Protein AF-A0ABD2FH99-F1 (afdb_monomer_lite)

Organism: Pagothenia borchgrevinki (NCBI:txid8213)

Radius of gyration: 20.7 Å; chains: 1; bounding box: 55×33×41 Å

Sequence (122 aa):
MPTQKVCQICKHKIGVASKKCRQCGAKQPYKEKLSKQKEKVAQEWKAMQQKKHSVTNVYDPTNLLLHKWKFLERHPILLLAKRGTNGFAADCLCPWQIETEDGENALLTIKRIYESLLNGKV

Foldseek 3Di:
DDQWDAAPPPRDIDGLPDQADPPPRHGGCVQVVVVVVVVVCVVPVVVVCVVVVDCVVVVVVVLVVLVVCVVVVHWDWDWDWDQDPVAIAIDIDTNDDDPDPVVVVVSVVVRVVVRCVRRVND

Structure (mmCIF, N/CA/C/O backbone):
data_AF-A0ABD2FH99-F1
#
_entry.id   AF-A0ABD2FH99-F1
#
loop_
_atom_site.group_PDB
_atom_site.id
_atom_site.type_symbol
_atom_site.label_atom_id
_atom_site.label_alt_id
_atom_site.label_comp_id
_atom_site.label_asym_id
_atom_site.label_entity_id
_atom_site.label_seq_id
_atom_site.pdbx_PDB_ins_code
_atom_site.Cartn_x
_atom_site.Cartn_y
_atom_site.Cartn_z
_atom_site.occupancy
_atom_site.B_iso_or_equiv
_atom_site.auth_seq_id
_atom_site.auth_comp_id
_atom_site.auth_asym_id
_atom_site.auth_atom_id
_atom_site.pdbx_PDB_model_num
ATOM 1 N N . MET A 1 1 ? -22.764 -15.154 -4.185 1.00 52.16 1 MET A N 1
ATOM 2 C CA . MET A 1 1 ? -22.549 -14.031 -3.237 1.00 52.16 1 MET A CA 1
ATOM 3 C C . MET A 1 1 ? -23.862 -13.278 -3.042 1.00 52.16 1 MET A C 1
ATOM 5 O O . MET A 1 1 ? -24.561 -13.105 -4.035 1.00 52.16 1 MET A O 1
ATOM 9 N N . PRO A 1 2 ? -24.223 -12.840 -1.821 1.00 70.25 2 PRO A N 1
ATOM 10 C CA . PRO A 1 2 ? -25.458 -12.088 -1.594 1.00 70.25 2 PRO A CA 1
ATOM 11 C C . PRO A 1 2 ? -25.423 -10.746 -2.335 1.00 70.25 2 PRO A C 1
ATOM 13 O O . PRO A 1 2 ? -24.480 -9.973 -2.177 1.00 70.25 2 PRO A O 1
ATOM 16 N N . THR A 1 3 ? -26.447 -10.455 -3.135 1.00 84.06 3 THR A N 1
ATOM 17 C CA . THR A 1 3 ? -26.565 -9.206 -3.913 1.00 84.06 3 THR A CA 1
ATOM 18 C C . THR A 1 3 ? -27.219 -8.068 -3.118 1.00 84.06 3 THR A C 1
ATOM 20 O O . THR A 1 3 ? -27.187 -6.906 -3.535 1.00 84.06 3 THR A O 1
ATOM 23 N N . GLN A 1 4 ? -27.767 -8.376 -1.938 1.00 88.50 4 GLN A N 1
ATOM 24 C CA . GLN A 1 4 ? -28.498 -7.445 -1.079 1.00 88.50 4 GLN A CA 1
ATOM 25 C C . GLN A 1 4 ? -27.918 -7.391 0.345 1.00 88.50 4 GLN A C 1
ATOM 27 O O . GLN A 1 4 ? -27.439 -8.389 0.878 1.00 88.50 4 GLN A O 1
ATOM 32 N N . LYS A 1 5 ? -27.981 -6.210 0.967 1.00 86.62 5 LYS A N 1
ATOM 33 C CA . LY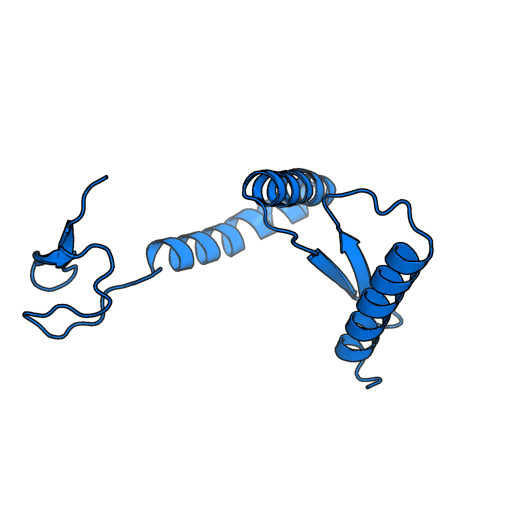S A 1 5 ? -27.693 -5.942 2.386 1.00 86.62 5 LYS A CA 1
ATOM 34 C C . LYS A 1 5 ? -28.862 -5.178 3.003 1.00 86.62 5 LYS A C 1
ATOM 36 O O . LYS A 1 5 ? -29.641 -4.554 2.291 1.00 86.62 5 LYS A O 1
ATOM 41 N N . VAL A 1 6 ? -28.964 -5.161 4.325 1.00 90.50 6 VAL A N 1
ATOM 42 C CA . VAL A 1 6 ? -29.912 -4.281 5.021 1.00 90.50 6 VAL A CA 1
ATOM 43 C C . VAL A 1 6 ? -29.305 -2.90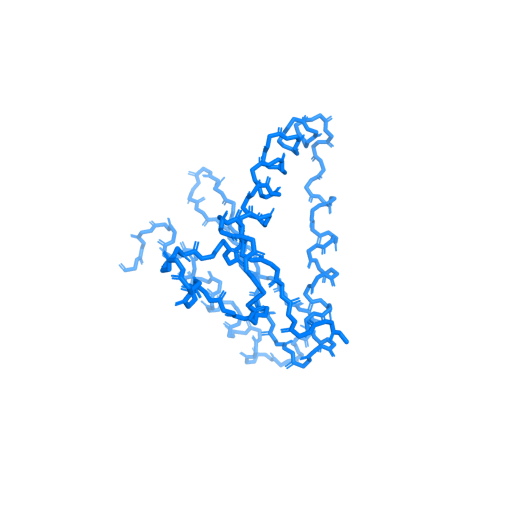5 5.266 1.00 90.50 6 VAL A C 1
ATOM 45 O O . VAL A 1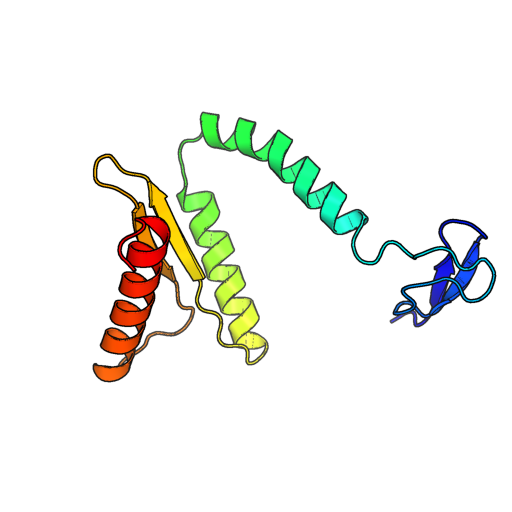 6 ? -28.123 -2.770 5.594 1.00 90.50 6 VAL A O 1
ATOM 48 N N . CYS A 1 7 ? -30.125 -1.870 5.092 1.00 89.06 7 CYS A N 1
ATOM 49 C CA . CYS A 1 7 ? -29.784 -0.511 5.466 1.00 89.06 7 CYS A CA 1
ATOM 50 C C . CYS A 1 7 ? -29.489 -0.455 6.966 1.00 89.06 7 CYS A C 1
ATOM 52 O O . CYS A 1 7 ? -30.287 -0.922 7.774 1.00 89.06 7 CYS A O 1
ATOM 54 N N . GLN A 1 8 ? -28.372 0.158 7.353 1.00 85.50 8 GLN A N 1
ATOM 55 C CA . GLN A 1 8 ? -27.994 0.229 8.769 1.00 85.50 8 GLN A CA 1
ATOM 56 C C . GLN A 1 8 ? -28.975 1.059 9.616 1.00 85.50 8 GLN A C 1
ATOM 58 O O . GLN A 1 8 ? -29.147 0.755 10.795 1.00 85.50 8 GLN A O 1
ATOM 63 N N . ILE A 1 9 ? -29.660 2.029 8.996 1.00 89.62 9 ILE A N 1
ATOM 64 C CA . ILE A 1 9 ? -30.601 2.949 9.650 1.00 89.62 9 ILE A CA 1
ATOM 65 C C . ILE A 1 9 ? -32.026 2.386 9.634 1.00 89.62 9 ILE A C 1
ATOM 67 O O . ILE A 1 9 ? -32.529 1.958 10.663 1.00 89.62 9 ILE A O 1
ATOM 71 N N . CYS A 1 10 ? -32.667 2.323 8.464 1.00 92.38 10 CYS A N 1
ATOM 72 C CA . CYS A 1 10 ? -34.087 1.962 8.357 1.00 92.38 10 CYS A CA 1
ATOM 73 C C . CYS A 1 10 ? -34.345 0.460 8.161 1.00 92.38 10 CYS A C 1
ATOM 75 O O . CYS A 1 10 ? -35.476 0.064 7.908 1.00 92.38 10 CYS A O 1
ATOM 77 N N . LYS A 1 11 ? -33.296 -0.375 8.195 1.00 92.19 11 LYS A N 1
ATOM 78 C CA . LYS A 1 11 ? -33.359 -1.841 8.028 1.00 92.19 11 LYS A CA 1
ATOM 79 C C . LYS A 1 11 ? -33.996 -2.338 6.720 1.00 92.19 11 LYS A C 1
ATOM 81 O O . LYS A 1 11 ? -34.175 -3.537 6.547 1.00 92.19 11 LYS A O 1
ATOM 86 N N . HIS A 1 12 ? -34.253 -1.457 5.753 1.00 92.50 12 HIS A N 1
ATOM 87 C CA . HIS A 1 12 ? -34.755 -1.834 4.432 1.00 92.50 12 HIS A CA 1
ATOM 88 C C . HIS A 1 12 ? -33.688 -2.569 3.603 1.00 92.50 12 HIS A C 1
ATOM 90 O O . HIS A 1 12 ? -32.501 -2.235 3.680 1.00 92.50 12 HIS A O 1
ATOM 96 N N . LYS A 1 13 ? -34.093 -3.546 2.781 1.00 92.50 13 LYS A N 1
ATOM 97 C CA . LYS A 1 13 ? -33.178 -4.272 1.884 1.00 92.50 13 LYS A CA 1
ATOM 98 C C . LYS A 1 13 ? -32.700 -3.349 0.759 1.00 92.50 13 LYS A C 1
ATOM 100 O O . LYS A 1 13 ? -33.491 -2.711 0.079 1.00 92.50 13 LYS A O 1
ATOM 105 N N . ILE A 1 14 ? -31.392 -3.271 0.557 1.00 91.06 14 ILE A N 1
ATOM 106 C CA . ILE A 1 14 ? -30.737 -2.450 -0.466 1.00 91.06 14 ILE A CA 1
ATOM 107 C C . ILE A 1 14 ? -29.644 -3.263 -1.163 1.00 91.06 14 ILE A C 1
ATOM 109 O O . ILE A 1 14 ? -29.171 -4.264 -0.631 1.00 91.06 14 ILE A O 1
ATOM 113 N N . GLY A 1 15 ? -29.190 -2.831 -2.339 1.00 87.19 15 GLY A N 1
ATOM 114 C CA . GLY A 1 15 ? -28.061 -3.476 -3.012 1.00 87.19 15 GLY A CA 1
ATOM 115 C C . GLY A 1 15 ? -26.774 -3.370 -2.186 1.00 87.19 15 GLY A C 1
ATOM 116 O O . GLY A 1 15 ? -26.517 -2.352 -1.534 1.00 87.19 15 GLY A O 1
ATOM 117 N N . VAL A 1 16 ? -25.920 -4.395 -2.232 1.00 81.81 16 VAL A N 1
ATOM 118 C CA . VAL A 1 16 ? -24.628 -4.381 -1.513 1.00 81.81 16 VAL A CA 1
ATOM 119 C C . VAL A 1 16 ? -23.745 -3.189 -1.906 1.00 81.81 16 VAL A C 1
ATOM 121 O O . VAL A 1 16 ? -23.126 -2.568 -1.038 1.00 81.81 16 VAL A O 1
ATOM 124 N N . ALA A 1 17 ? -23.785 -2.790 -3.180 1.00 81.50 17 ALA A N 1
ATOM 125 C CA . ALA A 1 17 ? -23.064 -1.635 -3.720 1.00 81.50 17 ALA A CA 1
ATOM 126 C C . ALA A 1 17 ? -23.746 -0.278 -3.442 1.00 81.50 17 ALA A C 1
ATOM 128 O O . ALA A 1 17 ? -23.152 0.775 -3.684 1.00 81.50 17 ALA A O 1
ATOM 129 N N . SER A 1 18 ? -24.980 -0.263 -2.922 1.00 84.62 18 SER A N 1
ATOM 130 C CA . SER A 1 18 ? -25.710 0.980 -2.663 1.00 84.62 18 SER A CA 1
ATOM 131 C C . SER A 1 18 ? -25.011 1.801 -1.571 1.00 84.62 18 SER A C 1
ATOM 133 O O . SER A 1 18 ? -24.882 1.363 -0.421 1.00 84.62 18 SER A O 1
ATOM 135 N N . LYS A 1 19 ? -24.555 3.003 -1.954 1.00 84.44 19 LYS A N 1
ATOM 136 C CA . LYS A 1 19 ? -23.890 3.997 -1.087 1.00 84.44 19 LYS A CA 1
ATOM 137 C C . LYS A 1 19 ? -24.871 4.914 -0.354 1.00 84.44 19 LYS A C 1
ATOM 139 O O . LYS A 1 19 ? -24.481 5.582 0.594 1.00 84.44 19 LYS A O 1
ATOM 144 N N . LYS A 1 20 ? -26.133 4.953 -0.777 1.00 88.19 20 LYS A N 1
ATOM 145 C CA . LYS A 1 20 ? -27.248 5.625 -0.097 1.00 88.19 20 LYS A CA 1
ATOM 146 C C . LYS A 1 20 ? -28.442 4.680 -0.065 1.00 88.19 20 LYS A C 1
ATOM 148 O O . LYS A 1 20 ? -28.628 3.893 -0.995 1.00 88.19 20 LYS A O 1
ATOM 153 N N . CYS A 1 21 ? -29.223 4.734 1.007 1.00 90.81 21 CYS A N 1
ATOM 154 C CA . CYS A 1 21 ? -30.498 4.037 1.061 1.00 90.81 21 CYS A CA 1
ATOM 155 C C . CYS A 1 21 ? -31.496 4.755 0.151 1.00 90.81 21 CYS A C 1
ATOM 157 O O . CYS A 1 21 ? -31.659 5.965 0.273 1.00 90.81 21 CYS A O 1
ATOM 159 N N . ARG A 1 22 ? -32.172 4.016 -0.733 1.00 88.94 22 ARG A N 1
ATOM 160 C CA . ARG A 1 22 ? -33.232 4.582 -1.582 1.00 88.94 22 ARG A CA 1
ATOM 161 C C . ARG A 1 22 ? -34.478 4.975 -0.781 1.00 88.94 22 ARG A C 1
ATOM 163 O O . ARG A 1 22 ? -35.191 5.863 -1.209 1.00 88.94 22 ARG A O 1
ATOM 170 N N . GLN A 1 23 ? -34.684 4.352 0.382 1.00 91.56 23 GLN A N 1
ATOM 171 C CA . GLN A 1 23 ? -35.850 4.588 1.232 1.00 91.56 23 GLN A CA 1
ATOM 172 C C . GLN A 1 23 ? -35.665 5.773 2.185 1.00 91.56 23 GLN A C 1
ATOM 174 O O . GLN A 1 23 ? -36.484 6.676 2.207 1.00 91.56 23 GLN A O 1
ATOM 179 N N . CYS A 1 24 ? -34.594 5.784 2.988 1.00 91.88 24 CYS A N 1
ATOM 180 C CA . CYS A 1 24 ? -34.383 6.834 3.996 1.00 91.88 24 CYS A CA 1
ATOM 181 C C . CYS A 1 24 ? -33.318 7.871 3.608 1.00 91.88 24 CYS A C 1
ATOM 183 O O . CYS A 1 24 ? -32.942 8.699 4.431 1.00 91.88 24 CYS A O 1
ATOM 185 N N . GLY A 1 25 ? -32.730 7.782 2.411 1.00 87.00 25 GLY A N 1
ATOM 186 C CA . GLY A 1 25 ? -31.676 8.696 1.948 1.00 87.00 25 GLY A CA 1
ATOM 187 C C . GLY A 1 25 ? -30.320 8.558 2.657 1.00 87.00 25 GLY A C 1
ATOM 188 O O . GLY A 1 25 ? -29.316 9.088 2.171 1.00 87.00 25 GLY A O 1
ATOM 189 N N . ALA A 1 26 ? -30.245 7.811 3.766 1.00 87.12 26 ALA A N 1
ATOM 190 C CA . ALA A 1 26 ? -29.042 7.710 4.584 1.00 87.12 26 ALA A CA 1
ATOM 191 C C . ALA A 1 26 ? -27.853 7.143 3.796 1.00 87.12 26 ALA A C 1
ATOM 193 O O . ALA A 1 26 ? -27.944 6.069 3.178 1.00 87.12 26 ALA A O 1
ATOM 194 N N . LYS A 1 27 ? -26.708 7.837 3.863 1.00 85.06 27 LYS A N 1
ATOM 195 C CA . LYS A 1 27 ? -25.430 7.330 3.347 1.00 85.06 27 LYS A CA 1
ATOM 196 C C . LYS A 1 27 ? -25.105 6.016 4.053 1.00 85.06 27 LYS A C 1
ATOM 198 O O . LYS A 1 27 ? -25.110 5.926 5.274 1.00 85.06 27 LYS A O 1
ATOM 203 N N . GLN A 1 28 ? -24.864 4.982 3.264 1.00 83.38 28 GLN A N 1
ATOM 204 C CA . GLN A 1 28 ? -24.465 3.683 3.767 1.00 83.38 28 GLN A CA 1
ATOM 205 C C . GLN A 1 28 ? -22.965 3.701 4.037 1.00 83.38 28 GLN A C 1
ATOM 207 O O . GLN A 1 28 ? -22.207 4.172 3.182 1.00 83.38 28 GLN A O 1
ATOM 212 N N . PRO A 1 29 ? -22.518 3.156 5.175 1.00 72.50 29 PRO A N 1
ATOM 213 C CA . PRO A 1 29 ? -21.103 3.050 5.465 1.00 72.50 29 PRO A CA 1
ATOM 214 C C . PRO A 1 29 ? -20.449 2.119 4.445 1.00 72.50 29 PRO A C 1
ATOM 216 O O . PRO A 1 29 ? -20.573 0.899 4.506 1.00 72.50 29 PRO A O 1
ATOM 219 N N . TYR A 1 30 ? -19.764 2.702 3.464 1.00 64.25 30 TYR A N 1
ATOM 220 C CA . TYR A 1 30 ? -19.115 1.937 2.399 1.00 64.25 30 TYR A CA 1
ATOM 221 C C . TYR A 1 30 ? -17.885 1.180 2.928 1.00 64.25 30 TYR A C 1
ATOM 223 O O . TYR A 1 30 ? -17.459 0.201 2.325 1.00 64.25 30 TYR A O 1
ATOM 231 N N . LYS A 1 31 ? -17.317 1.625 4.061 1.00 64.75 31 LYS A N 1
ATOM 232 C CA . LYS A 1 31 ? -16.054 1.127 4.627 1.00 64.75 31 LYS A CA 1
ATOM 233 C C . LYS A 1 31 ? -15.938 1.308 6.148 1.00 64.75 31 LYS A C 1
ATOM 235 O O . LYS A 1 31 ? -14.832 1.263 6.664 1.00 64.75 31 LYS A O 1
ATOM 240 N N . GLU A 1 32 ? -17.028 1.515 6.888 1.00 68.56 32 GLU A N 1
ATOM 241 C CA . GLU A 1 32 ? -16.937 1.796 8.337 1.00 68.56 32 GLU A CA 1
ATOM 242 C C . GLU A 1 32 ? -16.321 0.629 9.114 1.00 68.56 32 GLU A C 1
ATOM 244 O O . GLU A 1 32 ? -15.479 0.846 9.975 1.00 68.56 32 GLU A O 1
ATOM 249 N N . LYS A 1 33 ? -16.632 -0.619 8.734 1.00 70.31 33 LYS A N 1
ATOM 250 C CA . LYS A 1 33 ? -15.954 -1.800 9.288 1.00 70.31 33 LYS A CA 1
ATOM 251 C C . LYS A 1 33 ? -14.444 -1.765 9.028 1.00 70.31 33 LYS A C 1
ATOM 253 O O . LYS A 1 33 ? -13.679 -2.063 9.934 1.00 70.31 33 LYS A O 1
ATOM 258 N N . LEU A 1 34 ? -14.021 -1.357 7.829 1.00 74.62 34 LEU A N 1
ATOM 259 C CA . LEU A 1 34 ? -12.604 -1.217 7.487 1.00 74.62 34 LEU A CA 1
ATOM 260 C C . LEU A 1 34 ? -11.947 -0.047 8.240 1.00 74.62 34 LEU A C 1
ATOM 262 O O . LEU A 1 34 ? -10.814 -0.186 8.675 1.00 74.62 34 LEU A O 1
ATOM 266 N N . SER A 1 35 ? -12.641 1.081 8.425 1.00 73.75 35 SER A N 1
ATOM 267 C CA . SER A 1 35 ? -12.152 2.209 9.240 1.00 73.75 35 SER A CA 1
ATOM 268 C C . SER A 1 35 ? -11.942 1.782 10.688 1.00 73.75 35 SER A C 1
ATOM 270 O O . SER A 1 35 ? -10.836 1.884 11.204 1.00 73.75 35 SER A O 1
ATOM 272 N N . LYS A 1 36 ? -12.963 1.163 11.288 1.00 77.38 36 LYS A N 1
ATOM 273 C CA . LYS A 1 36 ? -12.901 0.611 12.646 1.00 77.38 36 LYS A CA 1
ATOM 274 C C . LYS A 1 36 ? -11.792 -0.436 12.784 1.00 77.38 36 LYS A C 1
ATOM 276 O O . LYS A 1 36 ? -11.120 -0.490 13.805 1.00 77.38 36 LYS A O 1
ATOM 281 N N . GLN A 1 37 ? -11.567 -1.261 11.758 1.00 75.31 37 GLN A N 1
ATOM 282 C CA . GLN A 1 37 ? -10.438 -2.197 11.728 1.00 75.31 37 GLN A CA 1
ATOM 283 C C . GLN A 1 37 ? -9.087 -1.472 11.683 1.00 75.31 37 GLN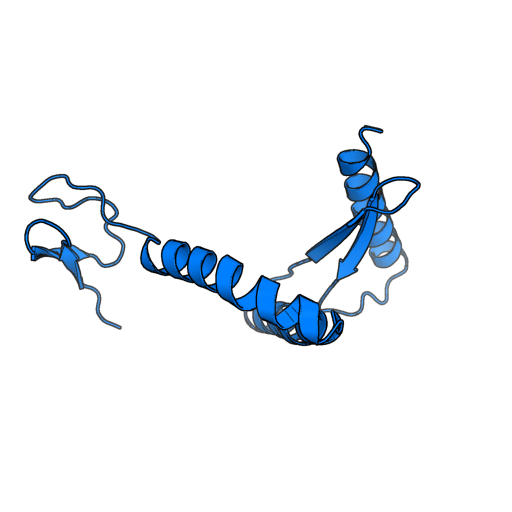 A C 1
ATOM 285 O O . GLN A 1 37 ? -8.191 -1.852 12.427 1.00 75.31 37 GLN A O 1
ATOM 290 N N . LYS A 1 38 ? -8.936 -0.419 10.869 1.00 78.50 38 LYS A N 1
ATOM 291 C CA . LYS A 1 38 ? -7.710 0.397 10.829 1.00 78.50 38 LYS A CA 1
ATOM 292 C C . LYS A 1 38 ? -7.421 1.064 12.175 1.00 78.50 38 LYS A C 1
ATOM 294 O O . LYS A 1 38 ? -6.275 1.065 12.610 1.00 78.50 38 LYS A O 1
ATOM 299 N N . GLU A 1 39 ? -8.448 1.591 12.835 1.00 78.31 39 GLU A N 1
ATOM 300 C CA . GLU A 1 39 ? -8.338 2.229 14.152 1.00 78.31 39 GLU A CA 1
ATOM 301 C C . GLU A 1 39 ? -7.897 1.232 15.235 1.00 78.31 39 GLU A C 1
ATOM 303 O O . GLU A 1 39 ? -6.955 1.514 15.974 1.00 78.31 39 GLU A O 1
ATOM 308 N N . LYS A 1 40 ? -8.498 0.033 15.276 1.00 74.75 40 LYS A N 1
ATOM 309 C CA . LYS A 1 40 ? -8.081 -1.041 16.198 1.00 74.75 40 LYS A CA 1
ATOM 310 C C . LYS A 1 40 ? -6.637 -1.477 15.970 1.00 74.75 40 LYS A C 1
ATOM 312 O O . LYS A 1 40 ? -5.861 -1.554 16.919 1.00 74.75 40 LYS A O 1
ATOM 317 N N . VAL A 1 41 ? -6.265 -1.696 14.704 1.00 74.06 41 VAL A N 1
ATOM 318 C CA . VAL A 1 41 ? -4.884 -2.025 14.330 1.00 74.06 41 VAL A CA 1
ATOM 319 C C . VAL A 1 41 ? -3.934 -0.936 14.827 1.00 74.06 41 VAL A C 1
ATOM 321 O O . VAL A 1 41 ? -2.931 -1.262 15.445 1.00 74.06 41 VAL A O 1
ATOM 324 N N . ALA A 1 42 ? -4.249 0.349 14.650 1.00 70.31 42 ALA A N 1
ATOM 325 C CA . ALA A 1 42 ? -3.369 1.433 15.090 1.00 70.31 42 ALA A CA 1
ATOM 326 C C . ALA A 1 42 ? -3.083 1.422 16.608 1.00 70.31 42 ALA A C 1
ATOM 328 O O . ALA A 1 42 ? -1.955 1.708 17.016 1.00 70.31 42 ALA A O 1
ATOM 329 N N . GLN A 1 43 ? -4.074 1.077 17.434 1.00 68.94 43 GLN A N 1
ATOM 330 C CA . GLN A 1 43 ? -3.944 1.073 18.896 1.00 68.94 43 GLN A CA 1
ATOM 331 C C . GLN A 1 43 ? -3.208 -0.168 19.421 1.00 68.94 43 GLN A C 1
ATOM 333 O O . GLN A 1 43 ? -2.252 -0.043 20.187 1.00 68.94 43 GLN A O 1
ATOM 338 N N . GLU A 1 44 ? -3.607 -1.363 18.982 1.00 65.81 44 GLU A N 1
ATOM 339 C CA . GLU A 1 44 ? -3.056 -2.633 19.481 1.00 65.81 44 GLU A CA 1
ATOM 340 C C . GLU A 1 44 ? -1.660 -2.923 18.905 1.00 65.81 44 GLU A C 1
ATOM 342 O O . GLU A 1 44 ? -0.770 -3.443 19.584 1.00 65.81 44 GLU A O 1
ATOM 347 N N . TRP A 1 45 ? -1.430 -2.548 17.645 1.00 64.94 45 TRP A N 1
ATOM 348 C CA . TRP A 1 45 ? -0.213 -2.907 16.920 1.00 64.94 45 TRP A CA 1
ATOM 349 C C . TRP A 1 45 ? 0.990 -2.045 17.305 1.00 64.94 45 TRP A C 1
ATOM 351 O O . TRP A 1 45 ? 2.101 -2.566 17.418 1.00 64.94 45 TRP A O 1
ATOM 361 N N . LYS A 1 46 ? 0.784 -0.749 17.585 1.00 64.94 46 LYS A N 1
ATOM 362 C CA . LYS A 1 46 ? 1.855 0.143 18.063 1.00 64.94 46 LYS A CA 1
ATOM 363 C C . LYS A 1 46 ? 2.446 -0.362 19.385 1.00 64.94 46 LYS A C 1
ATOM 365 O O . LYS A 1 46 ? 3.666 -0.381 19.536 1.00 64.94 46 LYS A O 1
ATOM 370 N N . ALA A 1 47 ? 1.593 -0.838 20.294 1.00 62.94 47 ALA A N 1
ATOM 371 C CA . ALA A 1 47 ? 2.004 -1.397 21.580 1.00 62.94 47 ALA A CA 1
ATOM 372 C C . ALA A 1 47 ? 2.764 -2.732 21.437 1.00 62.94 47 ALA A C 1
ATOM 374 O O . ALA A 1 47 ? 3.729 -2.979 22.161 1.00 62.94 47 ALA A O 1
ATOM 375 N N . MET A 1 48 ? 2.374 -3.587 20.483 1.00 61.09 48 MET A N 1
ATOM 376 C CA . MET A 1 48 ? 3.057 -4.865 20.234 1.00 61.09 48 MET A CA 1
ATOM 377 C C . MET A 1 48 ? 4.404 -4.710 19.516 1.00 61.09 48 MET A C 1
ATOM 379 O O . MET A 1 48 ? 5.358 -5.413 19.855 1.00 61.09 48 MET A O 1
ATOM 383 N N . GLN A 1 49 ? 4.514 -3.791 18.552 1.00 61.16 49 GLN A N 1
ATOM 384 C CA . GLN A 1 49 ? 5.756 -3.595 17.793 1.00 61.16 49 GLN A CA 1
ATOM 385 C C . GLN A 1 49 ? 6.858 -2.920 18.614 1.00 61.16 49 GLN A C 1
ATOM 387 O O . GLN A 1 49 ? 8.025 -3.290 18.487 1.00 61.16 49 GLN A O 1
ATOM 392 N N . GLN A 1 50 ? 6.501 -2.011 19.527 1.00 57.59 50 GLN A N 1
ATOM 393 C CA . GLN A 1 50 ? 7.461 -1.418 20.465 1.00 57.59 50 GLN A CA 1
ATOM 394 C C . GLN A 1 50 ? 8.142 -2.462 21.365 1.00 57.59 50 GLN A C 1
ATOM 396 O O . GLN A 1 50 ? 9.286 -2.260 21.747 1.00 57.59 50 GLN A O 1
ATOM 401 N N . LYS A 1 51 ? 7.481 -3.590 21.670 1.00 56.12 51 LYS A N 1
ATOM 402 C CA . LYS A 1 51 ? 8.054 -4.663 22.503 1.00 56.12 51 LYS A CA 1
ATOM 403 C C . LYS A 1 51 ? 8.987 -5.620 21.758 1.00 56.12 51 LYS A C 1
ATOM 405 O O . LYS A 1 51 ? 9.808 -6.260 22.403 1.00 56.12 51 LYS A O 1
ATOM 410 N N . LYS A 1 52 ? 8.827 -5.788 20.440 1.00 56.88 52 LYS A N 1
ATOM 411 C CA . LYS A 1 52 ? 9.537 -6.828 19.666 1.00 56.88 52 LYS A CA 1
ATOM 412 C C . LYS A 1 52 ? 10.563 -6.292 18.666 1.00 56.88 52 LYS A C 1
ATOM 414 O O . LYS A 1 52 ? 11.288 -7.103 18.103 1.00 56.88 52 LYS A O 1
ATOM 419 N N . HIS A 1 53 ? 10.617 -4.977 18.427 1.00 56.12 53 HIS A N 1
ATOM 420 C CA . HIS A 1 53 ? 11.593 -4.278 17.566 1.00 56.12 53 HIS A CA 1
ATOM 421 C C . HIS A 1 53 ? 11.830 -4.861 16.152 1.00 56.12 53 HIS A C 1
ATOM 423 O O . HIS A 1 53 ? 12.742 -4.428 15.454 1.00 56.12 53 HIS A O 1
ATOM 429 N N . SER A 1 54 ? 11.006 -5.798 15.680 1.00 66.38 54 SER A N 1
ATOM 430 C CA . SER A 1 54 ? 11.198 -6.482 14.401 1.00 66.38 54 SER A CA 1
ATOM 431 C C . SER A 1 54 ? 10.229 -5.925 13.367 1.00 66.38 54 SER A C 1
ATOM 433 O O . SER A 1 54 ? 9.080 -6.357 13.249 1.00 66.38 54 SER A O 1
ATOM 435 N N . VAL A 1 55 ? 10.721 -4.955 12.597 1.00 70.94 55 VAL A N 1
ATOM 436 C CA . VAL A 1 55 ? 10.017 -4.416 11.423 1.00 70.94 55 VAL A CA 1
ATOM 437 C C . VAL A 1 55 ? 9.856 -5.503 10.346 1.00 70.94 55 VAL A C 1
ATOM 439 O O . VAL A 1 55 ? 8.916 -5.452 9.558 1.00 70.94 55 VAL A O 1
ATOM 442 N N . THR A 1 56 ? 10.695 -6.544 10.360 1.00 73.50 56 THR A N 1
ATOM 443 C CA . THR A 1 56 ? 10.629 -7.708 9.459 1.00 73.50 56 THR A CA 1
ATOM 444 C C . THR A 1 56 ? 9.267 -8.401 9.489 1.00 73.50 56 THR A C 1
ATOM 446 O O . THR A 1 56 ? 8.725 -8.732 8.439 1.00 73.50 56 THR A O 1
ATOM 449 N N . ASN A 1 57 ? 8.629 -8.475 10.665 1.00 75.62 57 ASN A N 1
ATOM 450 C CA . ASN A 1 57 ? 7.271 -9.020 10.817 1.00 75.62 57 ASN A CA 1
ATOM 451 C C . ASN A 1 57 ? 6.196 -8.245 10.028 1.00 75.62 57 ASN A C 1
ATOM 453 O O . ASN A 1 57 ? 5.049 -8.682 9.944 1.00 75.62 57 ASN A O 1
ATOM 457 N N . VAL A 1 58 ? 6.538 -7.070 9.500 1.00 81.12 58 VAL A N 1
ATOM 458 C CA . VAL A 1 58 ? 5.683 -6.219 8.666 1.00 81.12 58 VAL A CA 1
ATOM 459 C C . VAL A 1 58 ? 6.080 -6.326 7.198 1.00 81.12 58 VAL A C 1
ATOM 461 O O . VAL A 1 58 ? 5.201 -6.352 6.336 1.00 81.12 58 VAL A O 1
ATOM 464 N N . TYR A 1 59 ? 7.380 -6.428 6.912 1.00 83.19 59 TYR A N 1
ATOM 465 C CA . TYR A 1 59 ? 7.887 -6.603 5.552 1.00 83.19 59 TYR A CA 1
ATOM 466 C C . TYR A 1 59 ? 7.409 -7.925 4.935 1.00 83.19 59 TYR A C 1
ATOM 468 O O . TYR A 1 59 ? 6.897 -7.896 3.817 1.00 83.19 59 TYR A O 1
ATOM 476 N N . ASP A 1 60 ? 7.454 -9.052 5.656 1.00 84.31 60 ASP A N 1
ATOM 477 C CA . ASP A 1 60 ? 7.068 -10.351 5.073 1.00 84.31 60 ASP A CA 1
ATOM 478 C C . ASP A 1 60 ? 5.586 -10.406 4.653 1.00 84.31 60 ASP A C 1
ATOM 480 O O . ASP A 1 60 ? 5.301 -10.731 3.494 1.00 84.31 60 ASP A O 1
ATOM 484 N N . PRO A 1 61 ? 4.609 -10.013 5.503 1.00 87.62 61 PRO A N 1
ATOM 485 C CA . PRO A 1 61 ? 3.212 -9.941 5.075 1.00 87.62 61 PRO A CA 1
ATOM 486 C C . PRO A 1 61 ? 2.977 -8.928 3.951 1.00 87.62 61 PRO A C 1
ATOM 488 O O . PRO A 1 61 ? 2.076 -9.119 3.131 1.00 87.62 61 PRO A O 1
ATOM 491 N N . THR A 1 62 ? 3.769 -7.854 3.907 1.00 88.69 62 THR A N 1
ATOM 492 C CA . THR A 1 62 ? 3.685 -6.830 2.858 1.00 88.69 62 THR A CA 1
ATOM 493 C C . THR A 1 62 ? 4.138 -7.390 1.515 1.00 88.69 62 THR A C 1
ATOM 495 O O . THR A 1 62 ? 3.400 -7.278 0.536 1.00 88.69 62 THR A O 1
ATOM 498 N N . ASN A 1 63 ? 5.284 -8.068 1.472 1.00 86.69 63 ASN A N 1
ATOM 499 C CA . ASN A 1 63 ? 5.758 -8.758 0.274 1.00 86.69 63 ASN A CA 1
ATOM 500 C C . ASN A 1 63 ? 4.740 -9.805 -0.190 1.00 86.69 63 ASN A C 1
ATOM 502 O O . ASN A 1 63 ? 4.357 -9.822 -1.362 1.00 86.69 63 ASN A O 1
ATOM 506 N N . LEU A 1 64 ? 4.196 -10.606 0.733 1.00 89.06 64 LEU A N 1
ATOM 507 C CA . LEU A 1 64 ? 3.148 -11.574 0.408 1.00 89.06 64 LEU A CA 1
ATOM 508 C C . LEU A 1 64 ? 1.898 -10.906 -0.192 1.00 89.06 64 LEU A C 1
ATOM 510 O O . LEU A 1 64 ? 1.283 -11.446 -1.113 1.00 89.06 64 LEU A O 1
ATOM 514 N N . LEU A 1 65 ? 1.505 -9.731 0.304 1.00 91.00 65 LEU A N 1
ATOM 515 C CA . LEU A 1 65 ? 0.385 -8.973 -0.252 1.00 91.00 65 LEU A CA 1
ATOM 516 C C . LEU A 1 65 ? 0.680 -8.485 -1.676 1.00 91.00 65 LEU A 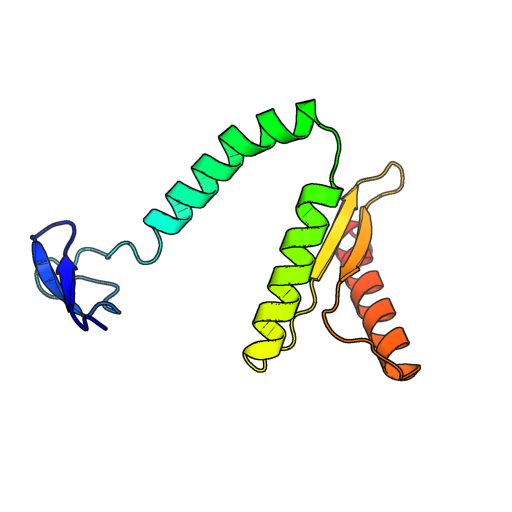C 1
ATOM 518 O O . LEU A 1 65 ? -0.186 -8.617 -2.542 1.00 91.00 65 LEU A O 1
ATOM 522 N N . LEU A 1 66 ? 1.877 -7.954 -1.931 1.00 91.00 66 LEU A N 1
ATOM 523 C CA . LEU A 1 66 ? 2.295 -7.549 -3.277 1.00 91.00 66 LEU A CA 1
ATOM 524 C C . LEU A 1 66 ? 2.251 -8.743 -4.246 1.00 91.00 66 LEU A C 1
ATOM 526 O O . LEU A 1 66 ? 1.716 -8.617 -5.349 1.00 91.00 66 LEU A O 1
ATOM 530 N N . HIS A 1 67 ? 2.687 -9.928 -3.808 1.00 88.94 67 HIS A N 1
ATOM 531 C CA . HIS A 1 67 ? 2.550 -11.164 -4.585 1.00 88.94 67 HIS A CA 1
ATOM 532 C C . HIS A 1 67 ? 1.087 -11.556 -4.848 1.00 88.94 67 HIS A C 1
ATOM 534 O O . HIS A 1 67 ? 0.755 -11.960 -5.960 1.00 88.94 67 HIS A O 1
ATOM 540 N N . LYS A 1 68 ? 0.177 -11.404 -3.876 1.00 91.38 68 LYS A N 1
ATOM 541 C CA . LYS A 1 68 ? -1.262 -11.667 -4.093 1.00 91.38 68 LYS A CA 1
ATOM 542 C C . LYS A 1 68 ? -1.863 -10.758 -5.162 1.00 91.38 68 LYS A C 1
ATOM 544 O O . LYS A 1 68 ? -2.668 -11.217 -5.964 1.00 91.38 68 LYS A O 1
ATOM 549 N N . TRP A 1 69 ? -1.472 -9.487 -5.194 1.00 92.06 69 TRP A N 1
ATOM 550 C CA . TRP A 1 69 ? -1.901 -8.566 -6.248 1.00 92.06 69 TRP A CA 1
ATOM 551 C C . TRP A 1 69 ? -1.374 -8.974 -7.624 1.00 92.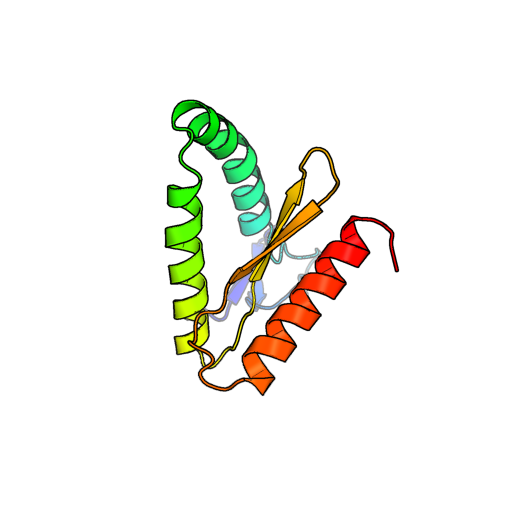06 69 TRP A C 1
ATOM 553 O O . TRP A 1 69 ? -2.131 -8.897 -8.589 1.00 92.06 69 TRP A O 1
ATOM 563 N N . LYS A 1 70 ? -0.139 -9.486 -7.700 1.00 88.25 70 LYS A N 1
ATOM 564 C CA . LYS A 1 70 ? 0.419 -10.057 -8.935 1.00 88.25 70 LYS A CA 1
ATOM 565 C C . LYS A 1 70 ? -0.444 -11.199 -9.482 1.00 88.25 70 LYS A C 1
ATOM 567 O O . LYS A 1 70 ? -0.734 -11.209 -10.671 1.00 88.25 70 LYS A O 1
ATOM 572 N N . PHE A 1 71 ? -0.921 -12.108 -8.627 1.00 88.81 71 PHE A N 1
ATOM 573 C CA . PHE A 1 71 ? -1.844 -13.182 -9.037 1.00 88.81 71 PHE A CA 1
ATOM 574 C C . PHE A 1 71 ? -3.196 -12.681 -9.558 1.00 88.81 71 PHE A C 1
ATOM 576 O O . PHE A 1 71 ? -3.888 -13.409 -10.259 1.00 88.81 71 PHE A O 1
ATOM 583 N N . LEU A 1 72 ? -3.580 -11.450 -9.221 1.00 91.50 72 LEU A N 1
ATOM 584 C CA . LEU A 1 72 ? -4.780 -10.795 -9.742 1.00 91.50 72 LEU A CA 1
ATOM 585 C C . LEU A 1 72 ? -4.478 -9.930 -10.975 1.00 91.50 72 LEU A C 1
ATOM 587 O O . LEU A 1 72 ? -5.241 -9.005 -11.261 1.00 91.50 72 LEU A O 1
ATOM 591 N N . GLU A 1 73 ? -3.350 -10.180 -11.650 1.00 88.50 73 GLU A N 1
ATOM 592 C CA . GLU A 1 73 ? -2.881 -9.431 -12.826 1.00 88.50 73 GLU A CA 1
ATOM 593 C C . GLU A 1 73 ? -2.785 -7.921 -12.550 1.00 88.50 73 GLU A C 1
ATOM 595 O O . GLU A 1 73 ? -3.073 -7.059 -13.386 1.00 88.50 73 GLU A O 1
ATOM 600 N N . ARG A 1 74 ? -2.417 -7.574 -11.311 1.00 88.94 74 ARG A N 1
ATOM 601 C CA . ARG A 1 74 ? -2.101 -6.205 -10.900 1.00 88.94 74 ARG A CA 1
ATOM 602 C C . ARG A 1 74 ? -0.611 -6.088 -10.640 1.00 88.94 74 ARG A C 1
ATOM 604 O O . ARG A 1 74 ? 0.005 -6.978 -10.065 1.00 88.94 74 ARG A O 1
ATOM 611 N N . HIS A 1 75 ? -0.064 -4.930 -10.985 1.00 86.19 75 HIS A N 1
ATOM 612 C CA . HIS A 1 75 ? 1.362 -4.650 -10.885 1.00 86.19 75 HIS A CA 1
ATOM 613 C C . HIS A 1 75 ? 1.623 -3.542 -9.852 1.00 86.19 75 HIS A C 1
ATOM 615 O O . HIS A 1 75 ? 1.863 -2.398 -10.236 1.00 86.19 75 HIS A O 1
ATOM 621 N N . PRO A 1 76 ? 1.512 -3.816 -8.536 1.00 89.62 76 PRO A N 1
ATOM 622 C CA . PRO A 1 76 ? 1.743 -2.790 -7.527 1.00 89.62 76 PRO A CA 1
ATOM 623 C C . PRO A 1 76 ? 3.236 -2.543 -7.291 1.00 89.62 76 PRO A C 1
ATOM 625 O O . PRO A 1 76 ? 4.027 -3.480 -7.215 1.00 89.62 76 PRO A O 1
ATOM 628 N N . ILE A 1 77 ? 3.575 -1.278 -7.060 1.00 90.69 77 ILE A N 1
ATOM 629 C CA . ILE A 1 77 ? 4.846 -0.848 -6.475 1.00 90.69 77 ILE A CA 1
ATOM 630 C C . ILE A 1 77 ? 4.523 -0.225 -5.120 1.00 90.69 77 ILE A C 1
ATOM 632 O O . ILE A 1 77 ? 3.572 0.555 -5.005 1.00 90.69 77 ILE A O 1
ATOM 636 N N . LEU A 1 78 ? 5.297 -0.566 -4.094 1.00 92.12 78 LEU A N 1
ATOM 637 C CA . LEU A 1 78 ? 5.169 0.032 -2.772 1.00 92.12 78 LEU A CA 1
ATOM 638 C C . LEU A 1 78 ? 6.434 0.810 -2.423 1.00 92.12 78 LEU A C 1
ATOM 640 O O . LEU A 1 78 ? 7.522 0.250 -2.363 1.00 92.12 78 LEU A O 1
ATOM 644 N N . LEU A 1 79 ? 6.262 2.100 -2.148 1.00 93.69 79 LEU A N 1
ATOM 645 C CA . LEU A 1 79 ? 7.324 2.989 -1.697 1.00 93.69 79 LEU A CA 1
ATOM 646 C C . LEU A 1 79 ? 7.184 3.207 -0.191 1.00 93.69 79 LEU A C 1
ATOM 648 O O . LEU A 1 79 ? 6.127 3.637 0.277 1.00 93.69 79 LEU A O 1
ATOM 652 N N . LEU A 1 80 ? 8.235 2.898 0.564 1.00 91.88 80 LEU A N 1
ATOM 653 C CA . LEU A 1 80 ? 8.264 3.041 2.019 1.00 91.88 80 LEU A CA 1
ATOM 654 C C . LEU A 1 80 ? 9.416 3.946 2.417 1.00 91.88 80 LEU A C 1
ATOM 656 O O . LEU A 1 80 ? 10.568 3.567 2.266 1.00 91.88 80 LEU A O 1
ATOM 660 N N . ALA A 1 81 ? 9.113 5.125 2.955 1.00 93.00 81 ALA A N 1
ATOM 661 C CA . ALA A 1 81 ? 10.136 6.026 3.462 1.00 93.00 81 ALA A CA 1
ATOM 662 C C . ALA A 1 81 ? 10.286 5.949 4.979 1.00 93.00 81 ALA A C 1
ATOM 664 O O . ALA A 1 81 ? 9.305 5.942 5.728 1.00 93.00 81 ALA A O 1
ATOM 665 N N . LYS A 1 82 ? 11.536 5.988 5.434 1.00 90.81 82 LYS A N 1
ATOM 666 C CA . LYS A 1 82 ? 11.909 6.173 6.832 1.00 90.81 82 LYS A CA 1
ATOM 667 C C . LYS A 1 82 ? 12.588 7.528 6.989 1.00 90.81 82 LYS A C 1
ATOM 669 O O . LYS A 1 82 ? 13.494 7.878 6.236 1.00 90.81 82 LYS A O 1
ATOM 674 N N . ARG A 1 83 ? 12.169 8.286 8.004 1.00 91.25 83 ARG A N 1
ATOM 675 C CA . ARG A 1 83 ? 12.841 9.530 8.386 1.00 91.25 83 ARG A CA 1
ATOM 676 C C . ARG A 1 83 ? 14.125 9.206 9.149 1.00 91.25 83 ARG A C 1
ATOM 678 O O . ARG A 1 83 ? 14.072 8.540 10.183 1.00 91.25 83 ARG A O 1
ATOM 685 N N . GLY A 1 84 ? 15.254 9.674 8.636 1.00 87.12 84 GLY A N 1
ATOM 686 C CA . GLY A 1 84 ? 16.543 9.706 9.318 1.00 87.12 84 GLY A CA 1
ATOM 687 C C . GLY A 1 84 ? 16.923 11.124 9.749 1.00 87.12 84 GLY A C 1
ATOM 688 O O . GLY A 1 84 ? 16.117 12.054 9.678 1.00 87.12 84 GLY A O 1
ATOM 689 N N . THR A 1 85 ? 18.174 11.293 10.178 1.00 85.62 85 THR A N 1
ATOM 690 C CA . THR A 1 85 ? 18.754 12.598 10.542 1.00 85.62 85 THR A CA 1
ATOM 691 C C . THR A 1 85 ? 18.862 13.541 9.343 1.00 85.62 85 THR A C 1
ATOM 693 O O . THR A 1 85 ? 18.629 14.735 9.481 1.00 85.62 85 THR A O 1
ATOM 696 N N . ASN A 1 86 ? 19.135 12.993 8.155 1.00 85.44 86 ASN A N 1
ATOM 697 C CA . ASN A 1 86 ? 19.393 13.752 6.927 1.00 85.44 86 ASN A CA 1
ATOM 698 C C . ASN A 1 86 ? 18.180 13.800 5.979 1.00 85.44 86 ASN A C 1
ATOM 700 O O . ASN A 1 86 ? 18.338 14.002 4.776 1.00 85.44 86 ASN A O 1
ATOM 704 N N . GLY A 1 87 ? 16.972 13.589 6.512 1.00 90.94 87 GLY A N 1
ATOM 705 C CA . GLY A 1 87 ? 15.728 13.567 5.741 1.00 90.94 87 GLY A CA 1
ATOM 706 C C . GLY A 1 87 ? 15.132 12.169 5.569 1.00 90.94 87 GLY A C 1
ATOM 707 O O . GLY A 1 87 ? 15.436 11.244 6.323 1.00 90.94 87 GLY A O 1
ATOM 708 N N . PHE A 1 88 ? 14.228 12.025 4.608 1.00 93.44 88 PHE A N 1
ATOM 709 C CA . PHE A 1 88 ? 13.580 10.763 4.262 1.00 93.44 88 PHE A CA 1
ATOM 710 C C . PHE A 1 88 ? 14.415 9.975 3.254 1.00 93.44 88 PHE A C 1
ATOM 712 O O . PHE A 1 88 ? 14.802 10.521 2.222 1.00 93.44 88 PHE A O 1
ATOM 719 N N . ALA A 1 89 ? 14.631 8.694 3.548 1.00 92.00 89 ALA A N 1
ATOM 720 C CA . ALA A 1 89 ? 15.164 7.699 2.620 1.00 92.00 89 ALA A CA 1
ATOM 721 C C . ALA A 1 89 ? 14.100 6.626 2.382 1.00 92.00 89 ALA A C 1
ATOM 723 O O . ALA A 1 89 ? 13.388 6.262 3.325 1.00 92.00 89 ALA A O 1
ATOM 724 N N . ALA A 1 90 ? 13.976 6.141 1.150 1.00 93.06 90 ALA A N 1
ATOM 725 C CA . ALA A 1 90 ? 12.910 5.235 0.752 1.00 93.06 90 ALA A CA 1
ATOM 726 C C . ALA A 1 90 ? 13.403 3.884 0.228 1.00 93.06 90 ALA A C 1
ATOM 728 O O . ALA A 1 90 ? 14.422 3.779 -0.453 1.00 93.06 90 ALA A O 1
ATOM 729 N N . ASP A 1 91 ? 12.605 2.858 0.488 1.00 90.50 91 ASP A N 1
ATOM 730 C CA . ASP A 1 91 ? 12.674 1.554 -0.153 1.00 90.50 91 ASP A CA 1
ATOM 731 C C . ASP A 1 91 ? 11.591 1.458 -1.230 1.00 90.50 91 ASP A C 1
ATOM 733 O O . ASP A 1 91 ? 10.490 1.997 -1.077 1.00 90.50 91 ASP A O 1
ATOM 737 N N . CYS A 1 92 ? 11.899 0.747 -2.313 1.00 90.44 92 CYS A N 1
ATOM 738 C CA . CYS A 1 92 ? 10.957 0.426 -3.377 1.00 90.44 92 CYS A CA 1
ATOM 739 C C . CYS A 1 92 ? 10.766 -1.091 -3.411 1.00 90.44 92 CYS A C 1
ATOM 741 O O . CYS A 1 92 ? 11.702 -1.830 -3.711 1.00 90.44 92 CYS A O 1
ATOM 743 N N . LEU A 1 93 ? 9.566 -1.552 -3.065 1.00 88.56 93 LEU A N 1
ATOM 744 C CA . LEU A 1 93 ? 9.199 -2.963 -3.050 1.00 88.56 93 LEU A CA 1
ATOM 745 C C . LEU A 1 93 ? 8.340 -3.284 -4.272 1.00 88.56 93 LEU A C 1
ATOM 747 O O . LEU A 1 93 ? 7.317 -2.639 -4.524 1.00 88.56 93 LEU A O 1
ATOM 751 N N . CYS A 1 94 ? 8.749 -4.319 -4.997 1.00 84.94 94 CYS A N 1
ATOM 752 C CA . CYS A 1 94 ? 8.126 -4.777 -6.228 1.00 84.94 94 CYS A CA 1
ATOM 753 C C . CYS A 1 94 ? 7.989 -6.314 -6.196 1.00 84.94 94 CYS A C 1
ATOM 755 O O . CYS A 1 94 ? 8.960 -6.990 -5.860 1.00 84.94 94 CYS A O 1
ATOM 757 N N . PRO A 1 95 ? 6.820 -6.901 -6.526 1.00 78.19 95 PRO A N 1
ATOM 758 C CA . PRO A 1 95 ? 6.619 -8.355 -6.487 1.00 78.19 95 PRO A CA 1
ATOM 759 C C . PRO A 1 95 ? 7.159 -9.105 -7.717 1.00 78.19 95 PRO A C 1
ATOM 761 O O . PRO A 1 95 ? 6.984 -10.324 -7.830 1.00 78.19 95 PRO A O 1
ATOM 764 N N . TRP A 1 96 ? 7.759 -8.408 -8.681 1.00 76.75 96 TRP A N 1
ATOM 765 C CA . TRP A 1 96 ? 8.467 -9.023 -9.800 1.00 76.75 96 TRP A CA 1
ATOM 766 C C . TRP A 1 96 ? 9.922 -8.567 -9.814 1.00 76.75 96 TRP A C 1
ATOM 768 O O . TRP A 1 96 ? 10.225 -7.412 -9.518 1.00 76.75 96 TRP A O 1
ATOM 778 N N . GLN A 1 97 ? 10.808 -9.498 -10.165 1.00 70.12 97 GLN A N 1
ATOM 779 C CA . GLN A 1 97 ? 12.177 -9.167 -10.518 1.00 70.12 97 GLN A CA 1
ATOM 780 C C . GLN A 1 97 ? 12.130 -8.417 -11.844 1.00 70.12 97 GLN A C 1
ATOM 782 O O . GLN A 1 97 ? 11.495 -8.861 -12.802 1.00 70.12 97 GLN A O 1
ATOM 787 N N . ILE A 1 98 ? 12.718 -7.229 -11.853 1.00 75.38 98 ILE A N 1
ATOM 788 C CA . ILE A 1 98 ? 12.970 -6.499 -13.082 1.00 75.38 98 ILE A CA 1
ATOM 789 C C . ILE A 1 98 ? 14.368 -6.906 -13.515 1.00 75.38 98 ILE A C 1
ATOM 791 O O . ILE A 1 98 ? 15.324 -6.617 -12.813 1.00 75.38 98 ILE A O 1
ATOM 795 N N . GLU A 1 99 ? 14.465 -7.610 -14.635 1.00 76.69 99 GLU A N 1
ATOM 796 C CA . GLU A 1 99 ? 15.740 -8.138 -15.143 1.00 76.69 99 GLU A CA 1
ATOM 797 C C . GLU A 1 99 ? 16.373 -7.217 -16.197 1.00 76.69 99 GLU A C 1
ATOM 799 O O . GLU A 1 99 ? 17.460 -7.478 -16.699 1.00 76.69 99 GLU A O 1
ATOM 804 N N . THR A 1 100 ? 15.684 -6.131 -16.550 1.00 85.06 100 THR A N 1
ATOM 805 C CA . THR A 1 100 ? 16.141 -5.147 -17.533 1.00 85.06 100 THR A CA 1
ATOM 806 C C . THR A 1 100 ? 16.743 -3.933 -16.839 1.00 85.06 100 THR A C 1
ATOM 808 O O . THR A 1 100 ? 16.084 -3.347 -15.974 1.00 85.06 100 THR A O 1
ATOM 811 N N . GLU A 1 101 ? 17.904 -3.481 -17.308 1.00 85.50 101 GLU A N 1
ATOM 812 C CA . GLU A 1 101 ? 18.569 -2.259 -16.836 1.00 85.50 101 GLU A CA 1
ATOM 813 C C . GLU A 1 101 ? 17.634 -1.033 -16.870 1.00 85.50 101 GLU A C 1
ATOM 815 O O . GLU A 1 101 ? 17.527 -0.294 -15.891 1.00 85.50 101 GLU A O 1
ATOM 820 N N . ASP A 1 102 ? 16.860 -0.863 -17.947 1.00 87.25 102 ASP A N 1
ATOM 821 C CA . ASP A 1 102 ? 15.889 0.234 -18.083 1.00 87.25 102 ASP A CA 1
ATOM 822 C C . ASP A 1 102 ? 14.829 0.235 -16.975 1.00 87.25 102 ASP A C 1
ATOM 824 O O . ASP A 1 102 ? 14.450 1.282 -16.443 1.00 87.25 102 ASP A O 1
ATOM 828 N N . GLY A 1 103 ? 14.344 -0.946 -16.602 1.00 85.88 103 GLY A N 1
ATOM 829 C CA . GLY A 1 103 ? 13.343 -1.073 -15.554 1.00 85.88 103 GLY A CA 1
ATOM 830 C C . GLY A 1 103 ? 13.923 -0.816 -14.157 1.00 85.88 103 GLY A C 1
ATOM 831 O O . GLY A 1 103 ? 13.249 -0.204 -13.324 1.00 85.88 103 GLY A O 1
ATOM 832 N N . GLU A 1 104 ? 15.166 -1.230 -13.895 1.00 87.38 104 GLU A N 1
ATOM 833 C CA . GLU A 1 104 ? 15.863 -0.893 -12.646 1.00 87.38 104 GLU A CA 1
ATOM 834 C C . GLU A 1 104 ? 16.064 0.623 -12.536 1.00 87.38 104 GLU A C 1
ATOM 836 O O . GLU A 1 104 ? 15.726 1.232 -11.513 1.00 87.38 104 GLU A O 1
ATOM 841 N N . ASN A 1 105 ? 16.502 1.256 -13.629 1.00 91.19 105 ASN A N 1
ATOM 842 C CA . ASN A 1 105 ? 16.636 2.707 -13.737 1.00 91.19 105 ASN A CA 1
ATOM 843 C C . ASN A 1 105 ? 15.300 3.433 -13.508 1.00 91.19 105 ASN A C 1
ATOM 845 O O . ASN A 1 105 ? 15.254 4.457 -12.811 1.00 91.19 105 ASN A O 1
ATOM 849 N N . ALA A 1 106 ? 14.192 2.896 -14.026 1.00 91.12 106 ALA A N 1
ATOM 850 C CA . ALA A 1 106 ? 12.860 3.447 -13.796 1.00 91.12 106 ALA A CA 1
ATOM 851 C C . ALA A 1 106 ? 12.454 3.374 -12.313 1.00 91.12 106 ALA A C 1
ATOM 853 O O . ALA A 1 106 ? 11.986 4.372 -11.757 1.00 91.12 106 ALA A O 1
ATOM 854 N N . LEU A 1 107 ? 12.678 2.241 -11.635 1.00 90.69 107 LEU A N 1
ATOM 855 C CA . LEU A 1 107 ? 12.384 2.113 -10.200 1.00 90.69 107 LEU A CA 1
ATOM 856 C C . LEU A 1 107 ? 13.246 3.046 -9.346 1.00 90.69 107 LEU A C 1
ATOM 858 O O . LEU A 1 107 ? 12.732 3.666 -8.409 1.00 90.69 107 LEU A O 1
ATOM 862 N N . LEU A 1 108 ? 14.532 3.183 -9.676 1.00 91.81 108 LEU A N 1
ATOM 863 C CA . LEU A 1 108 ? 15.427 4.133 -9.014 1.00 91.81 108 LEU A CA 1
ATOM 864 C C . LEU A 1 108 ? 14.946 5.574 -9.201 1.00 91.81 108 LEU A C 1
ATOM 866 O O . LEU A 1 108 ? 14.952 6.357 -8.249 1.00 91.81 108 LEU A O 1
ATOM 870 N N . THR A 1 109 ? 14.480 5.917 -10.400 1.00 94.44 109 THR A N 1
ATOM 871 C CA . THR A 1 109 ? 13.919 7.241 -10.697 1.00 94.44 109 THR A CA 1
ATOM 872 C C . THR A 1 109 ? 12.649 7.500 -9.886 1.00 94.44 109 THR A C 1
ATOM 874 O O . THR A 1 109 ? 12.551 8.532 -9.220 1.00 94.44 109 THR A O 1
ATOM 877 N N . ILE A 1 110 ? 11.712 6.547 -9.850 1.00 94.62 110 ILE A N 1
ATOM 878 C CA . ILE A 1 110 ? 10.484 6.640 -9.042 1.00 94.62 110 ILE A CA 1
ATOM 879 C C . ILE A 1 110 ? 10.823 6.830 -7.558 1.00 94.62 110 ILE A C 1
ATOM 881 O O . ILE A 1 110 ? 10.261 7.709 -6.898 1.00 94.62 110 ILE A O 1
ATOM 885 N N . LYS A 1 111 ? 11.770 6.040 -7.037 1.00 94.88 111 LYS A N 1
ATOM 886 C CA . LYS A 1 111 ? 12.254 6.156 -5.658 1.00 94.88 111 LYS A CA 1
ATOM 887 C C . LYS A 1 111 ? 12.795 7.561 -5.375 1.00 94.88 111 LYS A C 1
ATOM 889 O O . LYS A 1 111 ? 12.379 8.173 -4.394 1.00 94.88 111 LYS A O 1
ATOM 894 N N . ARG A 1 112 ? 13.672 8.088 -6.235 1.00 94.31 112 ARG A N 1
ATOM 895 C CA . ARG A 1 112 ? 14.265 9.428 -6.071 1.00 94.31 112 ARG A CA 1
ATOM 896 C C . ARG A 1 112 ? 13.209 10.527 -6.077 1.00 94.31 112 ARG A C 1
ATOM 898 O O . ARG A 1 112 ? 13.261 11.415 -5.235 1.00 94.31 112 ARG A O 1
ATOM 905 N N . ILE A 1 113 ? 12.228 10.454 -6.979 1.00 95.62 113 ILE A N 1
ATOM 906 C CA . ILE A 1 113 ? 11.113 11.414 -7.020 1.00 95.62 113 ILE A CA 1
ATOM 907 C C . ILE A 1 113 ? 10.354 11.399 -5.690 1.00 95.62 113 ILE A C 1
ATOM 909 O O . ILE A 1 113 ? 10.081 12.451 -5.116 1.00 95.62 113 ILE A O 1
ATOM 913 N N . TYR A 1 114 ? 10.049 10.211 -5.171 1.00 95.94 114 TYR A N 1
ATOM 914 C CA . TYR A 1 114 ? 9.360 10.064 -3.893 1.00 95.94 114 TYR A CA 1
ATOM 915 C C . TYR A 1 114 ? 10.169 10.614 -2.710 1.00 95.94 114 TYR A C 1
ATOM 917 O O . TYR A 1 114 ? 9.624 11.331 -1.870 1.00 95.94 114 TYR A O 1
ATOM 925 N N . GLU A 1 115 ? 11.475 10.349 -2.660 1.00 95.25 115 GLU A N 1
ATOM 926 C CA . GLU A 1 115 ? 12.370 10.927 -1.651 1.00 95.25 115 GLU A CA 1
ATOM 927 C C . GLU A 1 115 ? 12.431 12.456 -1.750 1.00 95.25 115 GLU A C 1
ATOM 929 O O . GLU A 1 115 ? 12.348 13.139 -0.726 1.00 95.25 115 GLU A O 1
ATOM 934 N N . SER A 1 116 ? 12.538 13.013 -2.959 1.00 94.69 116 SER A N 1
ATOM 935 C CA . SER A 1 116 ? 12.545 14.464 -3.179 1.00 94.69 116 SER A CA 1
ATOM 936 C C . SER A 1 116 ? 11.242 15.114 -2.722 1.00 94.69 116 SER A C 1
ATOM 938 O O . SER A 1 116 ? 11.291 16.130 -2.026 1.00 94.69 116 SER A O 1
ATOM 940 N N . LEU A 1 117 ? 10.092 14.500 -3.030 1.00 95.38 117 LEU A N 1
ATOM 941 C CA . LEU A 1 117 ? 8.771 14.958 -2.581 1.00 95.38 117 LEU A CA 1
ATOM 942 C C . LEU A 1 117 ? 8.689 15.038 -1.053 1.00 95.38 117 LEU A C 1
ATOM 944 O O . LEU A 1 117 ? 8.231 16.040 -0.509 1.00 95.38 117 LEU A O 1
ATOM 948 N N . LEU A 1 118 ? 9.161 14.008 -0.348 1.00 94.75 118 LEU A N 1
ATOM 949 C CA . LEU A 1 118 ? 9.121 13.980 1.118 1.00 94.75 118 LEU A CA 1
ATOM 950 C C . LEU A 1 118 ? 10.114 14.943 1.775 1.00 94.75 118 LEU A C 1
ATOM 952 O O . LEU A 1 118 ? 9.882 15.397 2.895 1.00 94.75 118 LEU A O 1
ATOM 956 N N . ASN A 1 119 ? 11.218 15.244 1.095 1.00 92.75 119 ASN A N 1
ATOM 957 C CA . ASN A 1 119 ? 12.240 16.167 1.581 1.00 92.75 119 ASN A CA 1
ATOM 958 C C . ASN A 1 119 ? 12.012 17.623 1.144 1.00 92.75 119 ASN A C 1
ATOM 960 O O . ASN A 1 119 ? 12.819 18.477 1.503 1.00 92.75 119 ASN A O 1
ATOM 964 N N . GLY A 1 120 ? 10.952 17.912 0.380 1.00 87.62 120 GLY A N 1
ATOM 965 C CA . GLY A 1 120 ? 10.652 19.264 -0.101 1.00 87.62 120 GLY A CA 1
ATOM 966 C C . GLY A 1 120 ? 11.681 19.804 -1.098 1.00 87.62 120 GLY A C 1
ATOM 967 O O . GLY A 1 120 ? 11.968 20.996 -1.089 1.00 87.62 120 GLY A O 1
ATOM 968 N N . LYS A 1 121 ? 12.275 18.925 -1.915 1.00 77.62 121 LYS A N 1
ATOM 969 C CA . LYS A 1 121 ? 13.316 19.253 -2.909 1.00 77.62 121 LYS A CA 1
ATOM 970 C C . LYS A 1 121 ? 12.792 19.209 -4.352 1.00 77.62 121 LYS A C 1
ATOM 972 O O . LYS A 1 121 ? 13.549 18.866 -5.257 1.00 77.62 121 LYS A O 1
ATOM 977 N N . VAL A 1 122 ? 11.493 19.443 -4.536 1.00 60.56 122 VAL A N 1
ATOM 978 C CA . VAL A 1 122 ? 10.804 19.391 -5.837 1.00 60.56 122 VAL A CA 1
ATOM 979 C C . VAL A 1 122 ? 10.563 20.793 -6.352 1.00 60.56 122 VAL A C 1
ATOM 981 O O . VAL A 1 122 ? 10.114 21.624 -5.533 1.00 60.56 122 VAL A O 1
#

pLDDT: mean 83.07, std 10.78, range [52.16, 95.94]

Secondary structure (DSSP, 8-state):
---EEE-TTT--EEETT-SB-TTT-PBP-SSHHHHHHHHHHHHHHHHHHHHH--THHHHHHHHHHHHHHHHTT----EEEEEEETTEEEEEEE-SS---SHHHHHHHHHHHHHHHHHHHT--